Protein AF-A0A024P2A6-F1 (afdb_monomer)

pLDDT: mean 70.73, std 13.27, range [40.78, 87.94]

Organism: NCBI:txid195088

Foldseek 3Di:
DDDDDPPPPPPPPPDPDPPPPPPVADPVVCVVLDPPRDGDDPVVVVVVVPD

Mean predicted aligned error: 14.82 Å

Radius of gyration: 21.69 Å; Cα contacts (8 Å, |Δi|>4): 7; chains: 1; bounding box: 40×22×66 Å

Solvent-accessible surface area (backbone atoms only — not comparable to full-atom values): 3753 Å² total; per-residue (Å²): 137,88,82,82,80,80,79,78,78,76,76,76,76,76,72,75,74,81,77,84,70,85,79,80,69,58,64,70,58,42,64,72,51,36,100,84,41,80,82,78,50,79,70,56,52,63,56,66,78,72,117

Structure (mmCIF, N/CA/C/O backbone):
data_AF-A0A024P2A6-F1
#
_entry.id   AF-A0A024P2A6-F1
#
loop_
_atom_site.group_PDB
_atom_site.id
_atom_site.type_symbol
_atom_site.label_atom_id
_atom_site.label_alt_id
_atom_s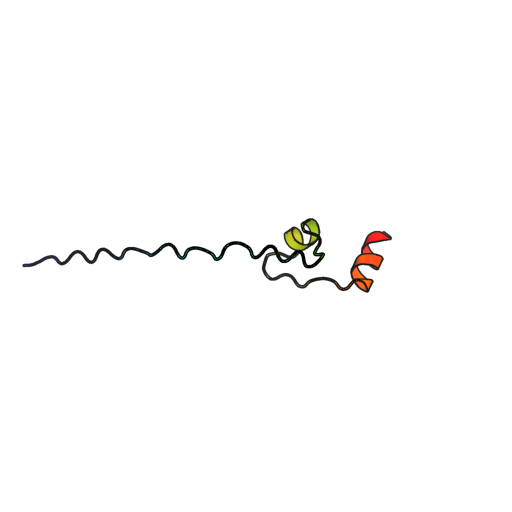ite.label_comp_id
_atom_site.label_asym_id
_atom_site.label_entity_id
_atom_site.label_seq_id
_atom_site.pdbx_PDB_ins_code
_atom_site.Cartn_x
_atom_site.Cartn_y
_atom_site.Cartn_z
_atom_site.occupancy
_atom_site.B_iso_or_equiv
_atom_site.auth_seq_id
_atom_site.auth_comp_id
_atom_site.auth_asym_id
_atom_site.auth_atom_id
_atom_site.pdbx_PDB_model_num
ATOM 1 N N . MET A 1 1 ? -35.611 -3.012 49.921 1.00 40.78 1 MET A N 1
ATOM 2 C CA . MET A 1 1 ? -34.420 -3.413 49.141 1.00 40.78 1 MET A CA 1
ATOM 3 C C . MET A 1 1 ? -34.655 -3.029 47.691 1.00 40.78 1 MET A C 1
ATOM 5 O O . MET A 1 1 ? -35.427 -3.691 47.009 1.00 40.78 1 MET A O 1
ATOM 9 N N . GLU A 1 2 ? -34.066 -1.920 47.253 1.00 44.41 2 GLU A N 1
ATOM 10 C CA . GLU A 1 2 ? -34.140 -1.455 45.865 1.00 44.41 2 GLU A CA 1
ATOM 11 C C . GLU A 1 2 ? -33.217 -2.308 44.988 1.00 44.41 2 GLU A C 1
ATOM 13 O O . GLU A 1 2 ? -32.005 -2.339 45.197 1.00 44.41 2 GLU A O 1
ATOM 18 N N . LYS A 1 3 ? -33.779 -3.016 44.004 1.00 51.09 3 LYS A N 1
ATOM 19 C CA . LYS A 1 3 ? -33.001 -3.706 42.970 1.00 51.09 3 LYS A CA 1
ATOM 20 C C . LYS A 1 3 ? -32.808 -2.740 41.803 1.00 51.09 3 LYS A C 1
ATOM 22 O O . LYS A 1 3 ? -33.720 -2.532 41.009 1.00 51.09 3 LYS A O 1
ATOM 27 N N . LYS A 1 4 ? -31.633 -2.110 41.727 1.00 50.12 4 LYS A N 1
ATOM 28 C CA . LYS A 1 4 ? -31.232 -1.272 40.590 1.00 50.12 4 LYS A CA 1
ATOM 29 C C . LYS A 1 4 ? -30.810 -2.184 39.437 1.00 50.12 4 LYS A C 1
ATOM 31 O O 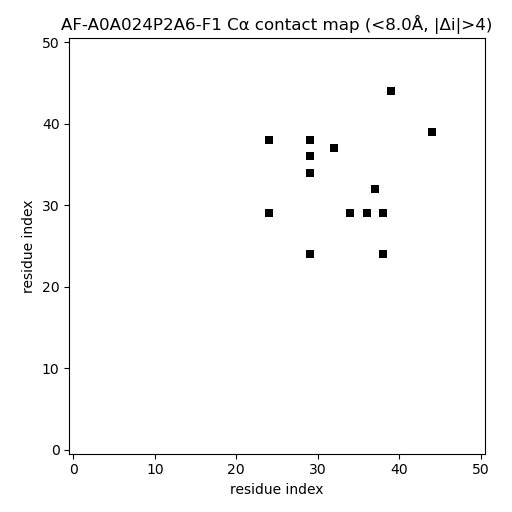. LYS A 1 4 ? -29.702 -2.707 39.437 1.00 50.12 4 LYS A O 1
ATOM 36 N N . ASN A 1 5 ? -31.703 -2.386 38.470 1.00 55.09 5 ASN A N 1
ATOM 37 C CA . ASN A 1 5 ? -31.366 -3.032 37.204 1.00 55.09 5 ASN A CA 1
ATOM 38 C C . ASN 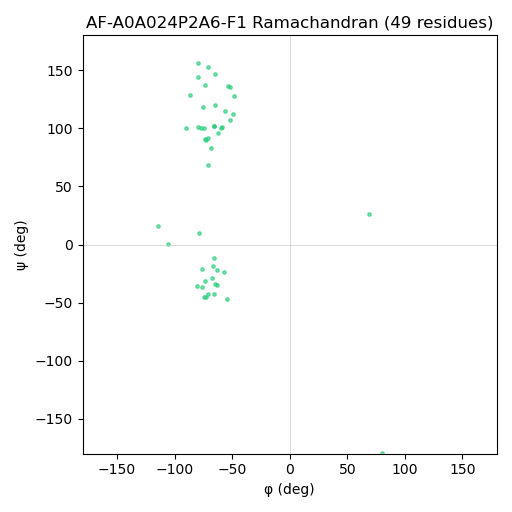A 1 5 ? -30.575 -2.038 36.347 1.00 55.09 5 ASN A C 1
ATOM 40 O O . ASN A 1 5 ? -31.143 -1.140 35.728 1.00 55.09 5 ASN A O 1
ATOM 44 N N . SER A 1 6 ? -29.253 -2.187 36.329 1.00 55.62 6 SER A N 1
ATOM 45 C CA . SER A 1 6 ? -28.362 -1.479 35.414 1.00 55.62 6 SER A CA 1
ATOM 46 C C . SER A 1 6 ? -28.553 -2.021 33.997 1.00 55.62 6 SER A C 1
ATOM 48 O O . SER A 1 6 ? -27.921 -3.000 33.598 1.00 55.62 6 SER A O 1
ATOM 50 N N . ASN A 1 7 ? -29.452 -1.397 33.241 1.00 56.19 7 ASN A N 1
ATOM 51 C CA . ASN A 1 7 ? -29.612 -1.646 31.817 1.00 56.19 7 ASN A CA 1
ATOM 52 C C . ASN A 1 7 ? -28.417 -1.011 31.081 1.00 56.19 7 ASN A C 1
ATOM 54 O O . ASN A 1 7 ? -28.432 0.175 30.760 1.00 56.19 7 ASN A O 1
ATOM 58 N N . GLN A 1 8 ? -27.335 -1.770 30.895 1.00 61.00 8 GLN A N 1
ATOM 59 C CA . GLN A 1 8 ? -26.236 -1.365 30.019 1.00 61.00 8 GLN A CA 1
ATOM 60 C C . GLN A 1 8 ? -26.698 -1.515 28.566 1.00 61.00 8 GLN A C 1
ATOM 62 O O . GLN A 1 8 ? -26.552 -2.573 27.951 1.00 61.00 8 GLN A O 1
ATOM 67 N N . GLU A 1 9 ? -27.261 -0.443 28.009 1.00 57.69 9 GLU A N 1
ATOM 68 C CA . GLU A 1 9 ? -27.379 -0.282 26.562 1.00 57.69 9 GLU A CA 1
ATOM 69 C C . GLU A 1 9 ? -25.973 -0.308 25.955 1.00 57.69 9 GLU A C 1
ATOM 71 O O . GLU A 1 9 ? -25.226 0.672 25.982 1.00 57.69 9 GLU A O 1
ATOM 76 N N . ARG A 1 10 ? -25.600 -1.465 25.403 1.00 57.75 10 ARG A N 1
ATOM 77 C CA . ARG A 1 10 ? -24.466 -1.584 24.492 1.00 57.75 10 ARG A CA 1
ATOM 78 C C . ARG A 1 10 ? -24.788 -0.736 23.269 1.00 57.75 10 ARG A C 1
ATOM 80 O O . ARG A 1 10 ? -25.503 -1.180 22.372 1.00 57.75 10 ARG A O 1
ATOM 87 N N . LYS A 1 11 ? -24.289 0.502 23.261 1.00 59.62 11 LYS A N 1
ATOM 88 C CA . LYS A 1 11 ? -24.249 1.349 22.070 1.00 59.62 11 LYS A CA 1
ATOM 89 C C . LYS A 1 11 ? -23.582 0.517 20.979 1.00 59.62 11 LYS A C 1
ATOM 91 O O . LYS A 1 11 ? -22.392 0.237 21.066 1.00 59.62 11 LYS A O 1
ATOM 96 N N . LYS A 1 12 ? -24.363 0.056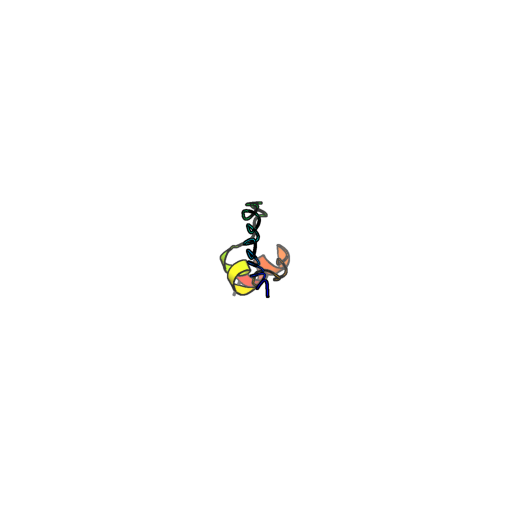 19.999 1.00 61.41 12 LYS A N 1
ATOM 97 C CA . LYS A 1 12 ? -23.824 -0.496 18.756 1.00 61.41 12 LYS A CA 1
ATOM 98 C C . LYS A 1 12 ? -23.003 0.631 18.147 1.00 61.41 12 LYS A C 1
ATOM 100 O O . LYS A 1 12 ? -23.583 1.588 17.636 1.00 61.41 12 LYS A O 1
ATOM 105 N N . GLU A 1 13 ? -21.684 0.562 18.300 1.00 61.41 13 GLU A N 1
ATOM 106 C CA . GLU A 1 13 ? -20.756 1.439 17.599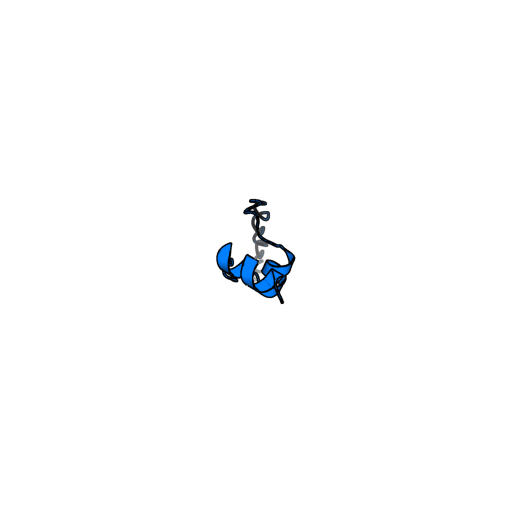 1.00 61.41 13 GLU A CA 1
ATOM 107 C C . GLU A 1 13 ? -21.145 1.400 16.128 1.00 61.41 13 GLU A C 1
ATOM 109 O O . GLU A 1 13 ? -21.115 0.355 15.473 1.00 61.41 13 GLU A O 1
ATOM 114 N N . ARG A 1 14 ? -21.641 2.537 15.637 1.00 62.28 14 ARG A N 1
ATOM 115 C CA . ARG A 1 14 ? -21.920 2.718 14.222 1.00 62.28 14 ARG A CA 1
ATOM 116 C C . ARG A 1 14 ? -20.553 2.656 13.563 1.00 62.28 14 ARG A C 1
ATOM 118 O O . ARG A 1 14 ? -19.790 3.610 13.680 1.00 62.28 14 ARG A O 1
ATOM 125 N N . ARG A 1 15 ? -20.237 1.509 12.954 1.00 65.25 15 ARG A N 1
ATOM 126 C CA . ARG A 1 15 ? -19.045 1.360 12.120 1.00 65.25 15 ARG A CA 1
ATOM 127 C C . ARG A 1 15 ? -19.032 2.552 11.156 1.00 65.25 15 ARG A C 1
ATOM 129 O O . ARG A 1 15 ? -20.089 2.823 10.568 1.00 65.25 15 ARG A O 1
ATOM 136 N N . PRO A 1 16 ? -17.928 3.312 11.065 1.00 59.91 16 PRO A N 1
ATOM 137 C CA . PRO A 1 16 ? -17.845 4.397 10.101 1.00 59.91 16 PRO A CA 1
ATOM 138 C C . PRO A 1 16 ? -18.175 3.822 8.722 1.00 59.91 16 PRO A C 1
ATOM 140 O O . PRO A 1 16 ? -17.773 2.701 8.406 1.00 59.91 16 PRO A O 1
ATOM 143 N N . ALA A 1 17 ? -18.990 4.544 7.948 1.00 63.81 17 ALA A N 1
ATOM 144 C CA . ALA A 1 17 ? -19.281 4.154 6.574 1.00 63.81 17 ALA A CA 1
ATOM 145 C C . ALA A 1 17 ? -17.943 3.919 5.855 1.00 63.81 17 ALA A C 1
ATOM 147 O O . ALA A 1 17 ? -17.033 4.727 6.074 1.00 63.81 17 ALA A O 1
ATOM 148 N N . PRO A 1 18 ? -17.797 2.837 5.064 1.00 60.62 18 PRO A N 1
ATOM 149 C CA . PRO A 1 18 ? -16.561 2.593 4.343 1.00 60.62 18 PRO A CA 1
ATOM 150 C C . PRO A 1 18 ? -16.303 3.836 3.506 1.00 60.62 18 PRO A C 1
ATOM 152 O O . PRO A 1 18 ? -17.124 4.226 2.673 1.00 60.62 18 PRO A O 1
ATOM 155 N N . ILE A 1 19 ? -15.215 4.527 3.826 1.00 62.88 19 ILE A N 1
ATOM 156 C CA . ILE A 1 19 ? -14.765 5.657 3.041 1.00 62.88 19 ILE A CA 1
ATOM 157 C C . ILE A 1 19 ? -14.384 5.023 1.706 1.00 62.88 19 ILE A C 1
ATOM 159 O O . ILE A 1 19 ? -13.361 4.354 1.619 1.00 62.88 19 ILE A O 1
ATOM 163 N N . GLN A 1 20 ? -15.246 5.160 0.699 1.00 56.59 20 GLN A N 1
ATOM 164 C CA . GLN A 1 20 ? -14.948 4.778 -0.679 1.00 56.59 20 GLN A CA 1
ATOM 165 C C . GLN A 1 20 ? -13.925 5.781 -1.221 1.00 56.59 20 GLN A C 1
ATOM 167 O O . GLN A 1 20 ? -14.238 6.657 -2.020 1.00 56.59 20 GLN A O 1
ATOM 172 N N . GLN A 1 21 ? -12.710 5.732 -0.683 1.00 60.38 21 GLN A N 1
ATOM 173 C CA . GLN A 1 21 ? -11.544 6.250 -1.366 1.00 60.38 21 GLN A CA 1
ATOM 174 C C . GLN A 1 21 ? -11.174 5.165 -2.363 1.00 60.38 21 GLN A C 1
ATOM 176 O O . GLN A 1 21 ? -10.649 4.121 -1.987 1.00 60.38 21 GLN A O 1
ATOM 181 N N . ASP A 1 22 ? -11.551 5.396 -3.616 1.00 63.94 22 ASP A N 1
ATOM 182 C CA . ASP A 1 22 ? -11.110 4.596 -4.747 1.00 63.94 22 ASP A CA 1
ATOM 183 C C . ASP A 1 22 ? -9.611 4.860 -4.932 1.00 63.94 22 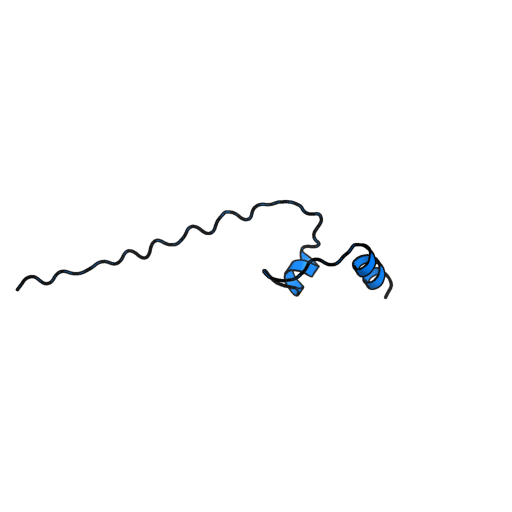ASP A C 1
ATOM 185 O O . ASP A 1 22 ? -9.187 5.779 -5.631 1.00 63.94 22 ASP A O 1
ATOM 189 N N . LEU A 1 23 ? -8.808 4.142 -4.149 1.00 71.12 23 LEU A N 1
ATOM 190 C CA . LEU A 1 23 ? -7.351 4.240 -4.121 1.00 71.12 23 LEU A CA 1
ATOM 191 C C . LEU A 1 23 ? -6.717 3.478 -5.299 1.00 71.12 23 LEU A C 1
ATOM 193 O O . LEU A 1 23 ? -5.504 3.307 -5.311 1.00 71.12 23 LEU A O 1
ATOM 197 N N . GLY A 1 24 ? -7.527 3.027 -6.269 1.00 72.62 24 GLY A N 1
ATOM 198 C CA . GLY A 1 24 ? -7.081 2.165 -7.363 1.00 72.62 24 GLY A CA 1
ATOM 199 C C . GLY A 1 24 ? -6.705 0.764 -6.888 1.00 72.62 24 GLY A C 1
ATOM 200 O O . GLY A 1 24 ? -5.853 0.128 -7.490 1.00 72.62 24 GLY A O 1
ATOM 201 N N . VAL A 1 25 ? -7.297 0.319 -5.779 1.00 74.81 25 VAL A N 1
ATOM 202 C CA . VAL A 1 25 ? -7.010 -0.978 -5.162 1.00 74.81 25 VAL A CA 1
ATOM 203 C C . VAL A 1 25 ? -7.885 -2.036 -5.813 1.00 74.81 25 VAL A C 1
ATOM 205 O O . VAL A 1 25 ? -9.108 -1.863 -5.855 1.00 74.81 25 VAL A O 1
ATOM 208 N N . ASP A 1 26 ? -7.280 -3.134 -6.264 1.00 83.19 26 ASP A N 1
ATOM 209 C CA . ASP A 1 26 ? -8.039 -4.298 -6.702 1.00 83.19 26 ASP A CA 1
ATOM 210 C C . ASP A 1 26 ? -8.801 -4.898 -5.508 1.00 83.19 26 ASP A C 1
ATOM 212 O O . ASP A 1 26 ? -8.236 -5.282 -4.479 1.00 83.19 26 ASP A O 1
ATOM 216 N N . GLN A 1 27 ? -10.128 -4.931 -5.629 1.00 83.56 27 GLN A N 1
ATOM 217 C CA . GLN A 1 27 ? -11.001 -5.458 -4.586 1.00 83.56 27 GLN A CA 1
ATOM 218 C C . GLN A 1 27 ? -10.837 -6.965 -4.415 1.00 83.56 27 GLN A C 1
ATOM 220 O O . GLN A 1 27 ? -11.034 -7.462 -3.303 1.00 83.56 27 GLN A O 1
ATOM 225 N N . ASP A 1 28 ? -10.468 -7.676 -5.479 1.00 83.81 28 ASP A N 1
ATOM 226 C CA . ASP A 1 28 ? -10.251 -9.115 -5.429 1.00 83.81 28 ASP A CA 1
ATOM 227 C C . ASP A 1 28 ? -8.969 -9.419 -4.632 1.00 83.81 28 ASP A C 1
ATOM 229 O O . ASP A 1 28 ? -8.990 -10.257 -3.723 1.00 83.81 28 ASP A O 1
ATOM 233 N N . GLU A 1 29 ? -7.894 -8.654 -4.843 1.00 81.38 29 GLU A N 1
ATOM 234 C CA . GLU A 1 29 ? -6.669 -8.741 -4.035 1.00 81.38 29 GLU A CA 1
ATOM 235 C C . GLU A 1 29 ? -6.887 -8.310 -2.587 1.00 81.38 29 GLU A C 1
ATOM 237 O O . GLU A 1 29 ? -6.442 -8.978 -1.651 1.00 81.38 29 GLU A O 1
ATOM 242 N N . GLN A 1 30 ? -7.628 -7.224 -2.361 1.00 82.31 30 GLN A N 1
ATOM 243 C CA . GLN A 1 30 ? -7.940 -6.776 -1.007 1.00 82.31 30 GLN A CA 1
ATOM 244 C C . GLN A 1 30 ? -8.780 -7.811 -0.248 1.00 82.31 30 GLN A C 1
ATOM 246 O O . GLN A 1 30 ? -8.610 -7.984 0.963 1.00 82.31 30 GLN A O 1
ATOM 251 N N . ALA A 1 31 ? -9.671 -8.528 -0.936 1.00 85.62 31 ALA A N 1
ATOM 252 C CA . ALA A 1 31 ? -10.426 -9.619 -0.336 1.00 85.62 31 ALA A CA 1
ATOM 253 C C . ALA A 1 31 ? -9.516 -10.787 0.081 1.00 85.62 31 ALA A C 1
ATOM 255 O O . ALA A 1 31 ? -9.781 -11.417 1.109 1.00 85.62 31 ALA A O 1
ATOM 256 N N . MET A 1 32 ? -8.434 -11.046 -0.664 1.00 84.31 32 MET A N 1
ATOM 257 C CA . MET A 1 32 ? -7.427 -12.053 -0.308 1.00 84.31 32 MET A CA 1
ATOM 258 C C . MET A 1 32 ? -6.509 -11.594 0.834 1.00 84.31 32 MET A C 1
ATOM 260 O O . MET A 1 32 ? -6.287 -12.351 1.781 1.00 84.31 32 MET A O 1
ATOM 264 N N . ASN A 1 33 ? -6.022 -10.353 0.785 1.00 84.19 33 ASN A N 1
ATOM 265 C CA . ASN A 1 33 ? -5.088 -9.797 1.771 1.00 84.19 33 ASN A CA 1
ATOM 266 C C . ASN A 1 33 ? -5.784 -9.409 3.091 1.00 84.19 33 ASN A C 1
ATOM 268 O O . ASN A 1 33 ? -5.155 -9.348 4.153 1.00 84.19 33 ASN A O 1
ATOM 272 N N . GLY A 1 34 ? -7.101 -9.202 3.045 1.00 82.19 34 GLY A N 1
ATOM 273 C CA . GLY A 1 34 ? -7.946 -8.872 4.184 1.00 82.19 34 GLY A CA 1
ATOM 274 C C . GLY A 1 34 ? -7.893 -7.395 4.587 1.00 82.19 34 GLY A C 1
ATOM 275 O O . GLY A 1 34 ? -7.191 -6.572 4.008 1.00 82.19 34 GLY A O 1
ATOM 276 N N . GLU A 1 35 ? -8.641 -7.047 5.639 1.00 82.31 35 GLU A N 1
ATOM 277 C CA . GLU A 1 35 ? -8.833 -5.654 6.090 1.00 82.31 35 GLU A CA 1
ATOM 278 C C . GLU A 1 35 ? -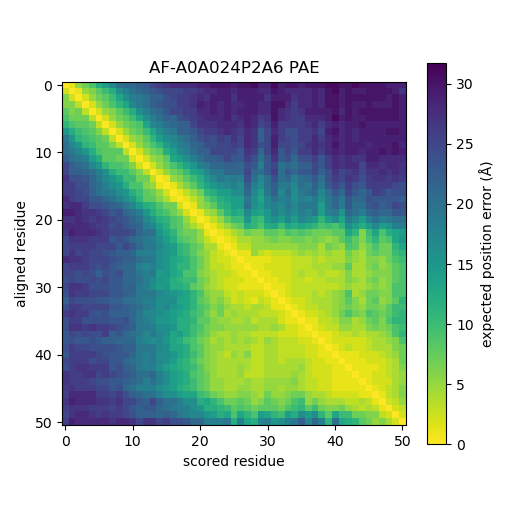7.535 -4.965 6.559 1.00 82.31 35 GLU A C 1
ATOM 280 O O . GLU A 1 35 ? -7.445 -3.740 6.546 1.00 82.31 35 GLU A O 1
ATOM 285 N N . TYR A 1 36 ? -6.522 -5.750 6.942 1.00 83.00 36 TYR A N 1
ATOM 286 C CA . TYR A 1 36 ? -5.197 -5.274 7.365 1.00 83.00 36 TYR A CA 1
ATOM 287 C C . TYR A 1 36 ? -4.073 -5.695 6.406 1.00 83.00 36 TYR A C 1
ATOM 289 O O . TYR A 1 36 ? -2.900 -5.662 6.778 1.00 83.00 36 TYR A O 1
ATOM 297 N N . GLY A 1 37 ? -4.434 -6.122 5.196 1.00 82.00 37 GLY A N 1
ATOM 298 C CA . GLY A 1 37 ? -3.498 -6.444 4.130 1.00 82.00 37 GLY A CA 1
ATOM 299 C C . GLY A 1 37 ? -2.722 -5.219 3.651 1.00 82.00 37 GLY A C 1
ATOM 300 O O . GLY A 1 37 ? -3.244 -4.104 3.657 1.00 82.00 37 GLY A O 1
ATOM 301 N N . MET A 1 38 ? -1.468 -5.420 3.243 1.00 85.25 38 MET A N 1
ATOM 302 C CA . MET A 1 38 ? -0.702 -4.368 2.571 1.00 85.25 38 MET A CA 1
ATOM 303 C C . MET A 1 38 ? -1.117 -4.294 1.103 1.00 85.25 38 MET A C 1
ATOM 305 O O . MET A 1 38 ? -1.406 -5.322 0.495 1.00 85.25 38 MET A O 1
ATOM 309 N N . LEU A 1 39 ? -1.147 -3.077 0.559 1.00 83.75 39 LEU A N 1
ATOM 310 C CA . LEU A 1 39 ? -1.302 -2.870 -0.877 1.00 83.75 39 LEU A CA 1
ATOM 311 C C . LEU A 1 39 ? -0.000 -3.233 -1.581 1.00 83.75 39 LEU A C 1
ATOM 313 O O . LEU A 1 39 ? 1.075 -2.858 -1.102 1.00 83.75 39 LEU A O 1
ATOM 317 N N . GLU A 1 40 ? -0.121 -3.933 -2.701 1.00 84.56 40 GLU A N 1
ATOM 318 C CA . GLU A 1 40 ? 1.001 -4.205 -3.590 1.00 84.56 40 GLU A CA 1
ATOM 319 C C . GLU A 1 40 ? 1.426 -2.925 -4.315 1.00 84.56 40 GLU A C 1
ATOM 321 O O . GLU A 1 40 ? 0.651 -1.976 -4.492 1.00 84.56 40 GLU A O 1
ATOM 326 N N . THR A 1 41 ? 2.699 -2.862 -4.693 1.00 86.62 41 THR A N 1
ATOM 327 C CA . THR A 1 41 ? 3.190 -1.794 -5.566 1.00 86.62 41 THR A CA 1
ATOM 328 C C . THR A 1 41 ? 2.844 -2.093 -7.026 1.00 86.62 41 THR A C 1
ATOM 330 O O . THR A 1 41 ? 2.733 -3.248 -7.420 1.00 86.62 41 THR A O 1
ATOM 333 N N . GLU A 1 42 ? 2.767 -1.063 -7.878 1.00 84.75 42 GLU A N 1
ATOM 334 C CA . GLU A 1 42 ? 2.514 -1.260 -9.319 1.00 84.75 42 GLU A CA 1
ATOM 335 C C . GLU A 1 42 ? 3.551 -2.168 -10.011 1.00 84.75 42 GLU A C 1
ATOM 337 O O . GLU A 1 42 ? 3.299 -2.690 -11.095 1.00 84.75 42 GLU A O 1
ATOM 342 N N . GLU A 1 43 ? 4.764 -2.284 -9.461 1.00 87.94 43 GLU A N 1
ATOM 343 C CA . GLU A 1 43 ? 5.808 -3.154 -10.010 1.00 87.94 43 GLU A CA 1
ATOM 344 C C . GLU A 1 43 ? 5.547 -4.630 -9.687 1.00 87.94 43 GLU A C 1
ATOM 346 O O . GLU A 1 43 ? 5.817 -5.482 -10.534 1.00 87.94 43 GLU A O 1
ATOM 351 N N . GLU A 1 44 ? 5.017 -4.911 -8.494 1.00 85.62 44 GLU A N 1
ATOM 352 C CA . GLU A 1 44 ? 4.651 -6.251 -8.019 1.00 85.62 44 GLU A CA 1
ATOM 353 C C . GLU A 1 44 ? 3.394 -6.761 -8.735 1.00 85.62 44 GLU A C 1
ATOM 355 O O . GLU A 1 44 ? 3.427 -7.853 -9.299 1.00 85.62 44 GLU A O 1
ATOM 360 N N . ASP A 1 45 ? 2.369 -5.917 -8.865 1.00 84.31 45 ASP A N 1
ATOM 361 C CA . ASP A 1 45 ? 1.127 -6.209 -9.599 1.00 84.31 45 ASP A 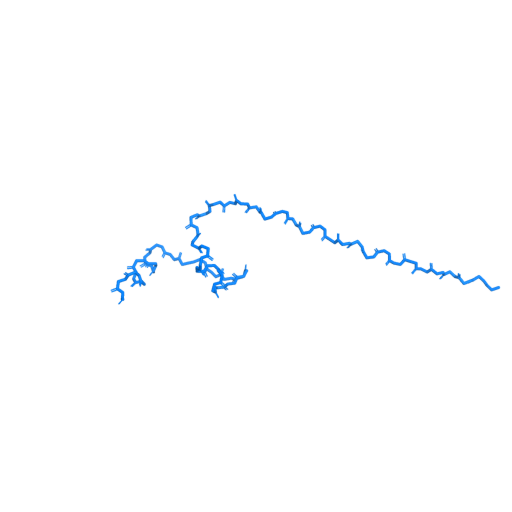CA 1
ATOM 362 C C . ASP A 1 45 ? 1.414 -6.657 -11.057 1.00 84.31 45 ASP A C 1
ATOM 364 O O . ASP A 1 45 ? 1.029 -7.730 -11.527 1.00 84.31 45 ASP A O 1
ATOM 368 N N . ARG A 1 46 ? 2.290 -5.921 -11.759 1.00 86.25 46 ARG A N 1
ATOM 369 C CA . ARG A 1 46 ? 2.714 -6.253 -13.139 1.00 86.25 46 ARG A CA 1
ATOM 370 C C . ARG A 1 46 ? 3.524 -7.545 -13.275 1.00 86.25 46 ARG A C 1
ATOM 372 O O . ARG A 1 46 ? 3.740 -7.997 -14.410 1.00 86.25 46 ARG A O 1
ATOM 379 N N . LEU A 1 47 ? 4.099 -8.057 -12.187 1.00 85.94 47 LEU A N 1
ATOM 380 C CA . LEU A 1 47 ? 4.792 -9.346 -12.187 1.00 85.94 47 LEU A CA 1
ATOM 381 C C . LEU A 1 47 ? 3.785 -10.493 -12.080 1.00 85.94 47 LEU A C 1
ATOM 383 O O . LEU A 1 47 ? 3.995 -11.512 -12.737 1.00 85.94 47 LEU A O 1
ATOM 387 N N . HIS A 1 48 ? 2.699 -10.305 -11.328 1.00 76.62 48 HIS A N 1
ATOM 388 C CA . HIS A 1 48 ? 1.647 -11.303 -11.133 1.00 76.62 48 HIS A CA 1
ATOM 389 C C . HIS A 1 48 ? 0.750 -11.474 -12.370 1.00 76.62 48 HIS A C 1
ATOM 391 O O . HIS A 1 48 ? 0.362 -12.593 -12.689 1.00 76.62 48 HIS A O 1
ATOM 397 N N . ASP A 1 49 ? 0.548 -10.416 -13.158 1.00 70.06 49 ASP A N 1
ATOM 398 C CA . ASP A 1 49 ? -0.198 -10.457 -14.430 1.00 70.06 49 ASP A CA 1
ATOM 399 C C . ASP A 1 49 ? 0.456 -11.287 -15.561 1.00 70.06 49 ASP A C 1
ATOM 401 O O . ASP A 1 49 ? -0.141 -11.490 -16.624 1.00 70.06 49 ASP A O 1
ATOM 405 N N . LYS A 1 50 ? 1.721 -11.701 -15.406 1.00 66.19 50 LYS A N 1
ATOM 406 C CA . LYS A 1 50 ? 2.522 -12.329 -16.477 1.00 66.19 50 LYS A CA 1
ATOM 407 C C . LYS A 1 50 ? 2.732 -13.838 -16.337 1.00 66.19 50 LYS A C 1
ATOM 409 O O . LYS A 1 50 ? 3.405 -14.403 -17.206 1.00 66.19 50 LYS A O 1
ATOM 414 N N . GLU A 1 51 ? 2.191 -14.475 -15.302 1.00 55.12 51 GLU A N 1
ATOM 415 C CA . GLU A 1 51 ? 2.181 -15.944 -15.144 1.00 55.12 51 GLU A CA 1
ATOM 416 C C . GLU A 1 51 ? 0.878 -16.582 -15.645 1.00 55.12 51 GLU A C 1
ATOM 418 O O . GLU A 1 51 ? 0.976 -17.682 -16.243 1.00 55.12 51 GLU A O 1
#

Sequence (51 aa):
MEKKNSNQERKKERRPAPIQQDLGVDQDEQAMNGEYGMLETEEEDRLHDKE

InterPro domains:
  IPR025094 Protein of unknown function DUF4021 [PF13213] (24-49)

Secon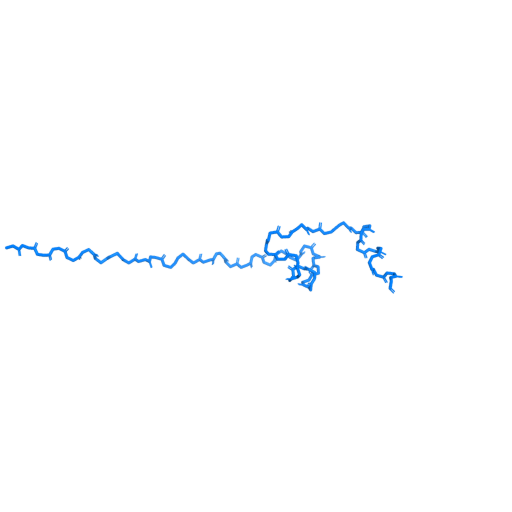dary structure (DSSP, 8-state):
--------------PPP------S--HHHHHHH-TTPPPPPHHHHHHHTT-